Protein AF-A0A2G9U6B0-F1 (afdb_monomer_lite)

Organism: Teladorsagia circumci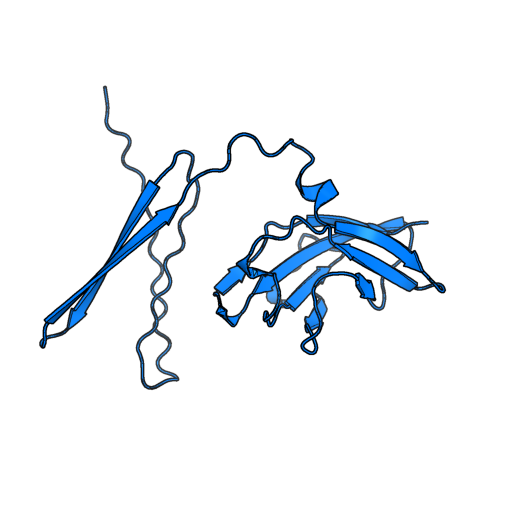ncta (NCBI:txid45464)

Sequence (156 aa):
MGKIKRKVHFRDRVDTATSHAQFSLQVANITEDTTFNCVAQNPLGHANWTINVNLLPGLEPEWKDDFVVSKTENGEVVLAFSDNLPDYLKPPSDWVIKYTDDPNQPKDEWKVIPSDSGPLTRITVPDMEPGTYYYLVVDSPDKGIQTPTLLVMTPS

Foldseek 3Di:
DDDDDDDFDADFDFDPVDPDTDGDGDDDDDPAWDKDWDWDDDPVGIDIDIDTDHDDPDDDPCVLVQQWAWDQDPNFIKIFGDPPDDPQQAPPFFKKKFKDLDPPDDSVPTDIDTCPSPHPGIDTDPDDDAQGKMWMKMDRPVVRDIDPTGIYTHHD

pLDDT: mean 80.37, std 16.46, range [33.97, 96.44]

Secondary structure (DSSP, 8-state):
-------PPP----B-SSSS-B---------S-EEEEEEEEETTEEEEEEEEEPPPS---TTTTTTTEEEEEETTEEEEEE-TT--GGGSSS---EEEEES-TTS-TTSSEEEE-TT--TTEEEETTPPTT-EEEEEEEEGGGTEEPPPEEEEPP-

Structure (mmCIF, N/CA/C/O backbone):
data_AF-A0A2G9U6B0-F1
#
_entry.id   AF-A0A2G9U6B0-F1
#
loop_
_atom_site.group_PDB
_atom_site.id
_atom_site.type_symbol
_atom_site.label_atom_id
_atom_site.label_alt_id
_atom_site.label_comp_id
_atom_site.label_asym_id
_atom_site.label_entity_id
_atom_site.label_seq_id
_atom_site.pdbx_PDB_ins_code
_atom_site.Cartn_x
_atom_site.Cartn_y
_atom_site.Cartn_z
_atom_site.occupancy
_atom_site.B_iso_or_equiv
_atom_site.auth_seq_id
_atom_site.auth_comp_id
_atom_site.auth_asym_id
_atom_site.auth_atom_id
_atom_site.pdbx_PDB_model_num
ATOM 1 N N . MET A 1 1 ? 37.237 -12.910 6.075 1.00 34.25 1 MET A N 1
ATOM 2 C CA . MET A 1 1 ? 36.000 -12.198 5.683 1.00 34.25 1 MET A CA 1
ATOM 3 C C . MET A 1 1 ? 35.370 -12.902 4.490 1.00 34.25 1 MET A C 1
ATOM 5 O O . MET A 1 1 ? 35.910 -12.827 3.394 1.00 34.25 1 MET A O 1
ATOM 9 N N . GLY A 1 2 ? 34.292 -13.658 4.708 1.00 33.97 2 GLY A N 1
ATOM 10 C CA . GLY A 1 2 ? 33.562 -14.336 3.633 1.00 33.97 2 GLY A CA 1
ATOM 11 C C . GLY A 1 2 ? 32.537 -13.392 3.007 1.00 33.97 2 GLY A C 1
ATOM 12 O O . GLY A 1 2 ? 31.745 -12.794 3.727 1.00 33.97 2 GLY A O 1
ATOM 13 N N . LYS A 1 3 ? 32.556 -13.235 1.680 1.00 35.25 3 LYS A N 1
ATOM 14 C CA . LYS A 1 3 ? 31.512 -12.497 0.956 1.00 35.25 3 LYS A CA 1
ATOM 15 C C . LYS A 1 3 ? 30.204 -13.288 1.048 1.00 35.25 3 LYS A C 1
ATOM 17 O O . LYS A 1 3 ? 30.129 -14.406 0.540 1.00 35.25 3 LYS A O 1
ATOM 22 N N . ILE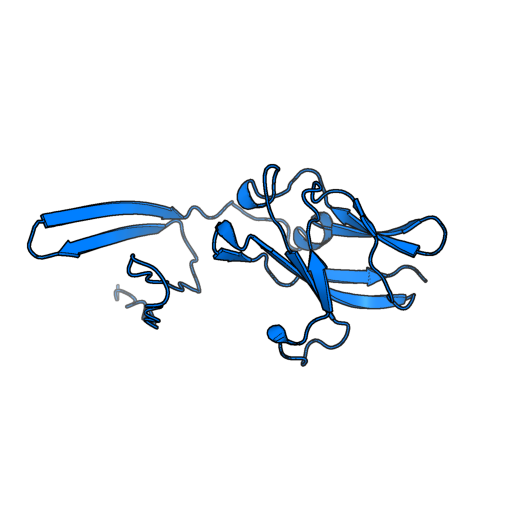 A 1 4 ? 29.188 -12.713 1.690 1.00 34.62 4 ILE A N 1
ATOM 23 C CA . ILE A 1 4 ? 27.831 -13.266 1.712 1.00 34.62 4 ILE A CA 1
ATOM 24 C C . ILE A 1 4 ? 27.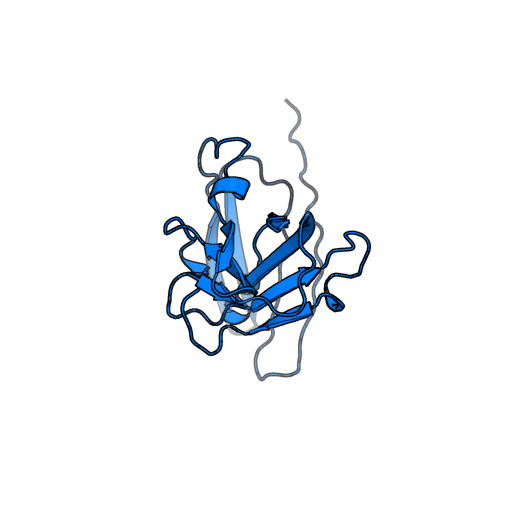282 -13.175 0.285 1.00 34.62 4 ILE A C 1
ATOM 26 O O . ILE A 1 4 ? 27.113 -12.085 -0.258 1.00 34.62 4 ILE A O 1
ATOM 30 N N . LYS A 1 5 ? 27.029 -14.321 -0.353 1.00 34.66 5 LYS A N 1
ATOM 31 C CA . LYS A 1 5 ? 26.324 -14.368 -1.639 1.00 34.66 5 LYS A CA 1
ATOM 32 C C . LYS A 1 5 ? 24.830 -14.191 -1.363 1.00 34.66 5 LYS A C 1
ATOM 34 O O . LYS A 1 5 ? 24.199 -15.094 -0.821 1.00 34.66 5 LYS A O 1
ATOM 39 N N . ARG A 1 6 ? 24.265 -13.033 -1.719 1.00 44.06 6 ARG A N 1
ATOM 40 C CA . ARG A 1 6 ? 22.812 -12.805 -1.683 1.00 44.06 6 ARG A CA 1
ATOM 41 C C . ARG A 1 6 ? 22.171 -13.525 -2.874 1.00 44.06 6 ARG A C 1
ATOM 43 O O . ARG A 1 6 ? 22.555 -13.294 -4.018 1.00 44.06 6 ARG A O 1
ATOM 50 N N . LYS A 1 7 ? 21.236 -14.439 -2.604 1.00 36.09 7 LYS A N 1
ATOM 51 C CA . LYS A 1 7 ? 20.491 -15.183 -3.628 1.00 36.09 7 LYS A CA 1
ATOM 52 C C . LYS A 1 7 ? 19.247 -14.378 -4.003 1.00 36.09 7 LYS A C 1
ATOM 54 O O . LYS A 1 7 ? 18.292 -14.336 -3.236 1.00 36.09 7 LYS A O 1
ATOM 59 N N . VAL A 1 8 ? 19.278 -13.736 -5.166 1.00 41.44 8 VAL A N 1
ATOM 60 C CA . VAL A 1 8 ? 18.100 -13.108 -5.779 1.00 41.44 8 VAL A CA 1
ATOM 61 C C . VAL A 1 8 ? 17.282 -14.216 -6.443 1.00 41.44 8 VAL A C 1
ATOM 63 O O . VAL A 1 8 ? 17.839 -15.029 -7.183 1.00 41.44 8 VAL A O 1
ATOM 66 N N . HIS A 1 9 ? 15.986 -14.301 -6.140 1.00 38.12 9 HIS A N 1
ATOM 67 C CA . HIS A 1 9 ? 15.073 -15.187 -6.861 1.00 38.12 9 HIS A CA 1
ATOM 68 C C . HIS A 1 9 ? 14.445 -14.408 -8.013 1.00 38.12 9 HIS A C 1
ATOM 70 O O . HIS A 1 9 ? 13.775 -13.405 -7.792 1.00 38.12 9 HIS A O 1
ATOM 76 N N . PHE A 1 10 ? 14.664 -14.890 -9.233 1.00 38.28 10 PHE A N 1
ATOM 77 C CA . PHE A 1 10 ? 14.067 -14.345 -10.445 1.00 38.28 10 PHE A CA 1
ATOM 78 C C . PHE A 1 10 ? 12.742 -15.066 -10.713 1.00 38.28 10 PHE A C 1
ATOM 80 O O . PHE A 1 10 ? 12.692 -16.299 -10.707 1.00 38.28 10 PHE A O 1
ATOM 87 N N . ARG A 1 11 ? 11.668 -14.307 -10.932 1.00 40.28 11 ARG A N 1
ATOM 88 C CA . ARG A 1 11 ? 10.439 -14.801 -11.560 1.00 40.28 11 ARG A CA 1
ATOM 89 C C . ARG A 1 11 ? 10.134 -13.884 -12.726 1.00 40.28 11 ARG A C 1
ATOM 91 O O . ARG A 1 11 ? 9.643 -12.781 -12.521 1.00 40.28 11 ARG A O 1
ATOM 98 N N . ASP A 1 12 ? 10.399 -14.367 -13.927 1.00 42.56 12 ASP A N 1
ATOM 99 C CA . ASP A 1 12 ? 10.036 -13.652 -15.139 1.00 42.56 12 ASP A CA 1
ATOM 100 C C . ASP A 1 12 ? 8.585 -13.993 -15.477 1.00 42.56 12 ASP A C 1
ATOM 102 O O . ASP A 1 12 ? 8.226 -15.163 -15.637 1.00 42.56 12 ASP A O 1
ATOM 106 N N . ARG A 1 13 ? 7.733 -12.973 -15.572 1.00 47.12 13 ARG A N 1
ATOM 107 C CA . ARG A 1 13 ? 6.403 -13.097 -16.166 1.00 47.12 13 ARG A CA 1
ATOM 108 C C . ARG A 1 13 ? 6.378 -12.176 -17.374 1.00 47.12 13 ARG A C 1
ATOM 110 O O . ARG A 1 13 ? 6.403 -10.964 -17.213 1.00 47.12 13 ARG A O 1
ATOM 117 N N . VAL A 1 14 ? 6.392 -12.765 -18.565 1.00 51.66 14 VAL A N 1
ATOM 118 C CA . VAL A 1 14 ? 6.234 -12.020 -19.815 1.00 51.66 14 VAL A CA 1
ATOM 119 C C . VAL A 1 14 ? 4.741 -11.886 -20.062 1.00 51.66 14 VAL A C 1
ATOM 121 O O . VAL A 1 14 ? 4.070 -12.888 -20.308 1.00 51.66 14 VAL A O 1
ATOM 124 N N . ASP A 1 15 ? 4.224 -10.666 -19.972 1.00 52.47 15 ASP A N 1
ATOM 125 C CA . ASP A 1 15 ? 2.875 -10.368 -20.437 1.00 52.47 15 ASP A CA 1
ATOM 126 C C . ASP A 1 15 ? 2.947 -9.941 -21.908 1.00 52.47 15 ASP A C 1
ATOM 128 O O . ASP A 1 15 ? 3.523 -8.907 -22.245 1.00 52.47 15 ASP A O 1
ATOM 132 N N . THR A 1 16 ? 2.433 -10.783 -22.805 1.00 52.50 16 THR A N 1
ATOM 133 C CA . THR A 1 16 ? 2.414 -10.526 -24.254 1.00 52.50 16 THR A CA 1
ATOM 134 C C . THR A 1 16 ? 1.152 -9.786 -24.704 1.00 52.50 16 THR A C 1
ATOM 136 O O . THR A 1 16 ? 0.911 -9.683 -25.906 1.00 52.50 16 THR A O 1
ATOM 139 N N . ALA A 1 17 ? 0.311 -9.308 -23.778 1.00 52.03 17 ALA A N 1
ATOM 140 C CA . ALA A 1 17 ? -0.971 -8.687 -24.113 1.00 52.03 17 ALA A CA 1
ATOM 141 C C . ALA A 1 17 ? -0.859 -7.258 -24.688 1.00 52.03 17 ALA A C 1
ATOM 143 O O . ALA A 1 17 ? -1.854 -6.717 -25.166 1.00 52.03 17 ALA A O 1
ATOM 144 N N . THR A 1 18 ? 0.331 -6.645 -24.702 1.00 51.22 18 THR A N 1
ATOM 145 C CA . THR A 1 18 ? 0.567 -5.322 -25.309 1.00 51.22 18 THR A CA 1
ATOM 146 C C . THR A 1 18 ? 1.807 -5.335 -26.208 1.00 51.22 18 THR A C 1
ATOM 148 O O . THR A 1 18 ? 2.621 -6.252 -26.155 1.00 51.22 18 THR A O 1
ATOM 151 N N . SER A 1 19 ? 1.968 -4.326 -27.072 1.00 58.97 19 SER A N 1
ATOM 152 C CA . SER A 1 19 ? 3.072 -4.204 -28.047 1.00 58.97 19 SER A CA 1
ATOM 153 C C . SER A 1 19 ? 4.481 -4.064 -27.438 1.00 58.97 19 SER A C 1
ATOM 155 O O . SER A 1 19 ? 5.440 -3.800 -28.165 1.00 58.97 19 SER A O 1
ATOM 157 N N . HIS A 1 20 ? 4.622 -4.241 -26.123 1.00 60.12 20 HIS A N 1
ATOM 158 C CA . HIS A 1 20 ? 5.861 -4.108 -25.369 1.00 60.12 20 HIS A CA 1
ATOM 159 C C . HIS A 1 20 ? 6.026 -5.303 -24.426 1.00 60.12 20 HIS A C 1
ATOM 161 O O . HIS A 1 20 ? 5.070 -5.744 -23.796 1.00 60.12 20 HIS A O 1
ATOM 167 N N . ALA A 1 21 ? 7.253 -5.814 -24.308 1.00 65.62 21 ALA A N 1
ATOM 168 C CA . ALA A 1 21 ? 7.581 -6.826 -23.311 1.00 65.62 21 ALA A CA 1
ATOM 169 C C . ALA A 1 21 ? 7.751 -6.163 -21.937 1.00 65.62 21 ALA A C 1
ATOM 171 O O . ALA A 1 21 ? 8.558 -5.242 -21.792 1.00 65.62 21 ALA A O 1
ATOM 172 N N . GLN A 1 22 ? 7.018 -6.648 -20.934 1.00 66.75 22 GLN A N 1
ATOM 173 C CA . GLN A 1 22 ? 7.168 -6.225 -19.544 1.00 66.75 22 GLN A CA 1
ATOM 174 C C . GLN A 1 22 ? 7.922 -7.288 -18.741 1.00 66.75 22 GLN A C 1
ATOM 176 O O . GLN A 1 22 ? 7.660 -8.482 -18.871 1.00 66.75 22 GLN A O 1
ATOM 181 N N . PHE A 1 23 ? 8.849 -6.834 -17.898 1.00 69.94 23 PHE A N 1
ATOM 182 C CA . PHE A 1 23 ? 9.593 -7.663 -16.955 1.00 69.94 23 PHE A CA 1
ATOM 183 C C . PHE A 1 23 ? 9.446 -7.064 -15.557 1.00 69.94 23 PHE A C 1
ATOM 185 O O . PHE A 1 23 ? 9.517 -5.845 -15.390 1.00 69.94 23 PHE A O 1
ATOM 192 N N . SER A 1 24 ? 9.261 -7.911 -14.549 1.00 65.75 24 SER A N 1
ATOM 193 C CA . SER A 1 24 ? 9.151 -7.489 -13.151 1.00 65.75 24 SER A CA 1
ATOM 194 C C . SER A 1 24 ? 10.231 -8.168 -12.319 1.00 65.75 24 SER A C 1
ATOM 196 O O . SER A 1 24 ? 10.424 -9.377 -12.413 1.00 65.75 24 SER A O 1
ATOM 198 N N . LEU A 1 25 ? 10.923 -7.391 -11.483 1.00 69.69 25 LEU A N 1
ATOM 199 C CA . LEU A 1 25 ? 11.921 -7.889 -10.539 1.00 69.69 25 LEU A CA 1
ATOM 200 C C . LEU A 1 25 ? 11.416 -7.670 -9.113 1.00 69.69 25 LEU A C 1
ATOM 202 O O . LEU A 1 25 ? 11.178 -6.536 -8.707 1.00 69.69 25 LEU A O 1
ATOM 206 N N . GLN A 1 26 ? 11.310 -8.749 -8.337 1.00 68.56 26 GLN A N 1
ATOM 207 C CA . GLN A 1 26 ? 11.035 -8.667 -6.906 1.00 68.56 26 GLN A CA 1
ATOM 208 C C . GLN A 1 26 ? 12.337 -8.844 -6.121 1.00 68.56 26 GLN A C 1
ATOM 210 O O . GLN A 1 26 ? 13.004 -9.873 -6.228 1.00 68.56 26 GLN A O 1
ATOM 215 N N . VAL A 1 27 ? 12.684 -7.852 -5.301 1.00 70.62 27 VAL A N 1
ATOM 216 C CA . VAL A 1 27 ? 13.837 -7.911 -4.393 1.00 70.62 27 VAL A CA 1
ATOM 217 C C . VAL A 1 27 ? 13.343 -7.804 -2.954 1.00 70.62 27 VAL A C 1
ATOM 219 O O . VAL A 1 27 ? 12.493 -6.976 -2.648 1.00 70.62 27 VAL A O 1
ATOM 222 N N . ALA A 1 28 ? 13.864 -8.655 -2.072 1.00 71.94 28 ALA A N 1
ATOM 223 C CA . ALA A 1 28 ? 13.506 -8.696 -0.656 1.00 71.94 28 ALA A CA 1
ATOM 224 C C . ALA A 1 28 ? 14.762 -8.643 0.227 1.00 71.94 28 ALA A C 1
ATOM 226 O O . ALA A 1 28 ? 15.865 -8.933 -0.241 1.00 71.94 28 ALA A O 1
ATOM 227 N N . ASN A 1 29 ? 14.578 -8.323 1.512 1.00 73.69 29 ASN A N 1
ATOM 228 C CA . ASN A 1 29 ? 15.633 -8.275 2.534 1.00 73.69 29 ASN A CA 1
ATOM 229 C C . ASN A 1 29 ? 16.777 -7.293 2.210 1.00 73.69 29 ASN A C 1
ATOM 231 O O . ASN A 1 29 ? 17.954 -7.618 2.377 1.00 73.69 29 ASN A O 1
ATOM 235 N N . ILE A 1 30 ? 16.434 -6.094 1.733 1.00 77.19 30 ILE A N 1
ATOM 236 C CA . ILE A 1 30 ? 17.392 -4.997 1.557 1.00 77.19 30 ILE A CA 1
ATOM 237 C C . ILE A 1 30 ? 17.642 -4.372 2.937 1.00 77.19 30 ILE A C 1
ATOM 239 O O . ILE A 1 30 ? 16.712 -3.868 3.557 1.00 77.19 30 ILE A O 1
ATOM 243 N N . THR A 1 31 ? 18.877 -4.448 3.435 1.00 78.12 31 THR A N 1
ATOM 244 C CA . THR A 1 31 ? 19.258 -3.991 4.790 1.00 78.12 31 THR A CA 1
ATOM 245 C C . THR A 1 31 ? 20.191 -2.780 4.789 1.00 78.12 31 THR A C 1
ATOM 247 O O . THR A 1 31 ? 20.589 -2.315 5.849 1.00 78.12 31 THR A O 1
ATOM 250 N N . GLU A 1 32 ? 20.606 -2.325 3.612 1.00 82.19 32 GLU A N 1
ATOM 251 C CA . GLU A 1 32 ? 21.546 -1.223 3.396 1.00 82.19 32 GLU A CA 1
ATOM 252 C C . GLU A 1 32 ? 21.236 -0.557 2.050 1.00 82.19 32 GLU A C 1
ATOM 254 O O . GLU A 1 32 ? 20.660 -1.212 1.170 1.00 82.19 32 GLU A O 1
ATOM 259 N N . ASP A 1 33 ? 21.594 0.723 1.908 1.00 84.06 33 ASP A N 1
ATOM 260 C CA . ASP A 1 33 ? 21.432 1.462 0.655 1.00 84.06 33 ASP A CA 1
ATOM 261 C C . ASP A 1 33 ? 22.027 0.656 -0.497 1.00 84.06 33 ASP A C 1
ATOM 263 O O . ASP A 1 33 ? 23.122 0.088 -0.404 1.00 84.06 33 ASP A O 1
ATOM 267 N N . THR A 1 34 ? 21.287 0.558 -1.593 1.00 86.62 34 THR A N 1
ATOM 268 C CA . THR A 1 34 ? 21.665 -0.315 -2.692 1.00 86.62 34 THR A CA 1
ATOM 269 C C . THR A 1 34 ? 21.278 0.271 -4.037 1.00 86.62 34 THR A C 1
ATOM 271 O O . THR A 1 34 ? 20.336 1.050 -4.169 1.00 86.62 34 THR A O 1
ATOM 274 N N . THR A 1 35 ? 22.012 -0.136 -5.062 1.00 85.75 35 THR A N 1
ATOM 275 C CA . THR A 1 35 ? 21.808 0.311 -6.433 1.00 85.75 35 THR A CA 1
ATOM 276 C C . THR A 1 35 ? 21.612 -0.904 -7.323 1.00 85.75 35 THR A C 1
ATOM 278 O O . THR A 1 35 ? 22.423 -1.832 -7.316 1.00 85.75 35 THR A O 1
ATOM 281 N N . PHE A 1 36 ? 20.554 -0.877 -8.126 1.00 86.62 36 PHE A N 1
ATOM 282 C CA . PHE A 1 36 ? 20.303 -1.851 -9.179 1.00 86.62 36 PHE A CA 1
ATOM 283 C C . PHE A 1 36 ? 20.574 -1.213 -10.537 1.00 86.62 36 PHE A C 1
ATOM 285 O O . PHE A 1 36 ? 20.242 -0.053 -10.764 1.00 86.62 36 PHE A O 1
ATOM 292 N N . ASN A 1 37 ? 21.156 -1.978 -11.455 1.00 85.69 37 ASN A N 1
ATOM 293 C CA . ASN A 1 37 ? 21.280 -1.577 -12.851 1.00 85.69 37 ASN A CA 1
ATOM 294 C C . ASN A 1 37 ? 20.374 -2.475 -13.693 1.00 85.69 37 ASN A C 1
ATOM 296 O O . ASN A 1 37 ? 20.587 -3.686 -13.760 1.00 85.69 37 ASN A O 1
ATOM 300 N N . CYS A 1 38 ? 19.352 -1.883 -14.299 1.00 84.75 38 CYS A N 1
ATOM 301 C CA . CYS A 1 38 ? 18.469 -2.549 -15.239 1.00 84.75 38 CYS A CA 1
ATOM 302 C C . CYS A 1 38 ? 19.074 -2.437 -16.639 1.00 84.75 38 CYS A C 1
ATOM 304 O O . CYS A 1 38 ? 19.321 -1.332 -17.118 1.00 84.75 38 CYS A O 1
ATOM 306 N N . VAL A 1 39 ? 19.322 -3.574 -17.284 1.00 87.75 39 VAL A N 1
ATOM 307 C CA . VAL A 1 39 ? 19.907 -3.635 -18.627 1.00 87.75 39 VAL A CA 1
ATOM 308 C C . VAL A 1 39 ? 18.891 -4.270 -19.564 1.00 87.75 39 VAL A C 1
ATOM 310 O O . VAL A 1 39 ? 18.533 -5.434 -19.395 1.00 87.75 39 VAL A O 1
ATOM 313 N N . ALA A 1 40 ? 18.446 -3.512 -20.561 1.00 84.38 40 ALA A N 1
ATOM 314 C CA . ALA A 1 40 ? 17.606 -4.001 -21.646 1.00 84.38 40 ALA A CA 1
ATOM 315 C C . ALA A 1 40 ? 18.456 -4.137 -22.911 1.00 84.38 40 ALA A C 1
ATOM 317 O O . ALA A 1 40 ? 19.154 -3.200 -23.291 1.00 84.38 40 ALA A O 1
ATOM 318 N N . GLN A 1 41 ? 18.401 -5.289 -23.578 1.00 86.44 41 GLN A N 1
ATOM 319 C CA . GLN A 1 41 ? 19.191 -5.550 -24.780 1.00 86.44 41 GLN A CA 1
ATOM 320 C C . GLN A 1 41 ? 18.341 -6.211 -25.865 1.00 86.44 41 GLN A C 1
ATOM 322 O O . GLN A 1 41 ? 17.598 -7.154 -25.602 1.00 86.44 41 GLN A O 1
ATOM 327 N N . ASN A 1 42 ? 18.485 -5.731 -27.098 1.00 85.19 42 ASN A N 1
ATOM 328 C CA . ASN A 1 42 ? 17.942 -6.351 -28.304 1.00 85.19 42 ASN A CA 1
ATOM 329 C C . ASN A 1 42 ? 19.023 -6.351 -29.413 1.00 85.19 42 ASN A C 1
ATOM 331 O O . ASN A 1 42 ? 20.115 -5.815 -29.206 1.00 85.19 42 ASN A O 1
ATOM 335 N N . PRO A 1 43 ? 18.775 -6.940 -30.597 1.00 93.69 43 PRO A N 1
ATOM 336 C CA . PRO A 1 43 ? 19.772 -6.961 -31.673 1.00 93.69 43 PRO A CA 1
ATOM 337 C C . PRO A 1 43 ? 20.210 -5.581 -32.192 1.00 93.69 43 PRO A C 1
ATOM 339 O O . PRO A 1 43 ? 21.255 -5.482 -32.827 1.00 93.69 43 PRO A O 1
ATOM 342 N N . LEU A 1 44 ? 19.425 -4.526 -31.946 1.00 92.88 44 LEU A N 1
ATOM 343 C CA . LEU A 1 44 ? 19.723 -3.157 -32.376 1.00 92.88 44 LEU A CA 1
ATOM 344 C C . LEU A 1 44 ? 20.546 -2.375 -31.341 1.00 92.88 44 LEU A C 1
ATOM 346 O O . LEU A 1 44 ? 21.111 -1.339 -31.684 1.00 92.88 44 LEU A O 1
ATOM 350 N N . GLY A 1 45 ? 20.635 -2.843 -30.091 1.00 90.06 45 GLY A N 1
ATOM 351 C CA . GLY A 1 45 ? 21.422 -2.170 -29.063 1.00 90.06 45 GLY A CA 1
ATOM 352 C C . GLY A 1 45 ? 21.089 -2.569 -27.629 1.00 90.06 45 GLY A C 1
ATOM 353 O O . GLY A 1 45 ? 20.397 -3.551 -27.362 1.00 90.06 45 GLY A O 1
ATOM 354 N N . HIS A 1 46 ? 21.612 -1.778 -26.693 1.00 92.56 46 HIS A N 1
ATOM 355 C CA . HIS A 1 46 ? 21.365 -1.919 -25.262 1.00 92.56 46 HIS A CA 1
ATOM 356 C C . HIS A 1 46 ? 20.994 -0.570 -24.638 1.00 92.56 46 HIS A C 1
ATOM 358 O O . HIS A 1 46 ? 21.435 0.482 -25.101 1.00 92.56 46 HIS A O 1
ATOM 364 N N . ALA A 1 47 ? 20.200 -0.617 -23.575 1.00 87.00 47 ALA A N 1
ATOM 365 C CA . ALA A 1 47 ? 19.834 0.512 -22.737 1.00 87.00 47 ALA A CA 1
ATOM 366 C C . ALA A 1 47 ? 20.062 0.136 -21.269 1.00 87.00 47 ALA A C 1
ATOM 368 O O . ALA A 1 47 ? 19.727 -0.974 -20.855 1.00 87.00 47 ALA A O 1
ATOM 369 N N . ASN A 1 48 ? 20.615 1.067 -20.492 1.00 89.75 48 ASN A N 1
ATOM 370 C CA . ASN A 1 48 ? 20.898 0.882 -19.070 1.00 89.75 48 ASN A CA 1
ATOM 371 C C . ASN A 1 48 ? 20.124 1.913 -18.249 1.00 89.75 48 ASN A C 1
ATOM 373 O O . ASN A 1 48 ? 20.101 3.093 -18.607 1.00 89.75 48 ASN A O 1
ATOM 377 N N . TRP A 1 49 ? 19.544 1.483 -17.132 1.00 84.94 49 TRP A N 1
ATOM 378 C CA . TRP A 1 49 ? 18.860 2.350 -16.181 1.00 84.94 49 TRP A CA 1
ATOM 379 C C . TRP A 1 49 ? 19.283 2.029 -14.750 1.00 84.94 49 TRP A C 1
ATOM 381 O O . TRP A 1 49 ? 19.110 0.908 -14.272 1.00 84.94 49 TRP A O 1
ATOM 391 N N . THR A 1 50 ? 19.793 3.034 -14.045 1.00 86.06 50 THR A N 1
ATOM 392 C CA . THR A 1 50 ? 20.213 2.898 -12.648 1.00 86.06 50 THR A CA 1
ATOM 393 C C . THR A 1 50 ? 19.055 3.226 -11.710 1.00 86.06 50 THR A C 1
ATOM 395 O O . THR A 1 50 ? 18.480 4.311 -11.775 1.00 86.06 50 THR A O 1
ATOM 398 N N . ILE A 1 51 ? 18.743 2.303 -10.805 1.00 82.69 51 ILE A N 1
ATOM 399 C CA . ILE A 1 51 ? 17.738 2.454 -9.751 1.00 82.69 51 ILE A CA 1
ATOM 400 C C . ILE A 1 51 ? 18.471 2.529 -8.416 1.00 82.69 51 ILE A C 1
ATOM 402 O O . ILE A 1 51 ? 19.175 1.591 -8.045 1.00 82.69 51 ILE A O 1
ATOM 406 N N . ASN A 1 52 ? 18.286 3.625 -7.686 1.00 82.06 52 ASN A N 1
ATOM 407 C CA . ASN A 1 52 ? 18.832 3.788 -6.341 1.00 82.06 52 ASN A CA 1
ATOM 408 C C . ASN A 1 52 ? 17.738 3.519 -5.310 1.00 82.06 52 ASN A C 1
ATOM 410 O O . ASN A 1 52 ? 16.658 4.103 -5.386 1.00 82.06 52 ASN A O 1
ATOM 414 N N . VAL A 1 53 ? 18.032 2.645 -4.354 1.00 82.44 53 VAL A N 1
ATOM 415 C CA . VAL A 1 53 ? 17.168 2.321 -3.221 1.00 82.44 53 VAL A CA 1
ATOM 416 C C . VAL A 1 53 ? 17.903 2.742 -1.959 1.00 82.44 53 VAL A C 1
ATOM 418 O O . VAL A 1 53 ? 18.887 2.115 -1.575 1.00 82.44 53 VAL A O 1
ATOM 421 N N . ASN A 1 54 ? 17.418 3.803 -1.324 1.00 80.50 54 ASN A N 1
ATOM 422 C CA . ASN A 1 54 ? 17.966 4.300 -0.067 1.00 80.50 54 ASN A CA 1
ATOM 423 C C . ASN A 1 54 ? 17.050 3.862 1.079 1.00 80.50 54 ASN A C 1
ATOM 425 O O . ASN A 1 54 ? 15.830 4.034 0.984 1.00 80.50 54 ASN A O 1
ATOM 429 N N . LEU A 1 55 ? 17.613 3.312 2.152 1.00 73.62 55 LEU A N 1
ATOM 430 C CA . LEU A 1 55 ? 16.879 3.116 3.392 1.00 73.62 55 LEU A CA 1
ATOM 431 C C . LEU A 1 55 ? 16.810 4.444 4.129 1.00 73.62 55 LEU A C 1
ATOM 433 O O . LEU A 1 55 ? 17.821 5.060 4.460 1.00 73.62 55 LEU A O 1
ATOM 437 N N . LEU A 1 56 ? 15.588 4.861 4.434 1.00 70.88 56 LEU A N 1
ATOM 438 C CA . LEU A 1 56 ? 15.385 5.958 5.361 1.00 70.88 56 LEU A CA 1
ATOM 439 C C . LEU A 1 56 ? 15.820 5.495 6.763 1.00 70.88 56 LEU A C 1
ATOM 441 O O . LEU A 1 56 ? 15.435 4.398 7.184 1.00 70.88 56 LEU A O 1
ATOM 445 N N . PRO A 1 57 ? 16.645 6.278 7.480 1.00 66.00 57 PRO A N 1
ATOM 446 C CA . PRO A 1 57 ? 17.077 5.918 8.820 1.00 66.00 57 PRO A CA 1
ATOM 447 C C . PRO A 1 57 ? 15.869 5.851 9.755 1.00 66.00 57 PRO A C 1
ATOM 449 O O . PRO A 1 57 ? 15.099 6.801 9.826 1.00 66.00 57 PRO A O 1
ATOM 452 N N . GLY A 1 58 ? 15.746 4.723 10.461 1.00 58.34 58 GLY A N 1
ATOM 453 C CA . GLY A 1 58 ? 14.904 4.542 11.645 1.00 58.34 58 GLY A CA 1
ATOM 454 C C . GLY A 1 58 ? 13.521 5.177 11.560 1.00 58.34 58 GLY A C 1
ATOM 455 O O . GLY A 1 58 ? 13.257 6.130 12.284 1.00 58.34 58 GLY A O 1
ATOM 456 N N . LEU A 1 59 ? 12.636 4.628 10.723 1.00 61.16 59 LEU A N 1
ATOM 457 C CA . LEU A 1 59 ? 11.207 4.818 10.965 1.00 61.16 59 LEU A CA 1
ATOM 458 C C . LEU A 1 59 ? 10.920 4.314 12.389 1.00 61.16 59 LEU A C 1
ATOM 460 O O . LEU A 1 59 ? 11.360 3.210 12.729 1.00 61.16 59 LEU A O 1
ATOM 464 N N . GLU A 1 60 ? 10.253 5.123 13.218 1.00 69.12 60 GLU A N 1
ATOM 465 C CA . GLU A 1 60 ? 9.858 4.703 14.570 1.00 69.12 60 GLU A CA 1
ATOM 466 C C . GLU A 1 60 ? 9.106 3.367 14.486 1.00 69.12 60 GLU A C 1
ATOM 468 O O . GLU A 1 60 ? 8.425 3.142 13.486 1.00 69.12 60 GLU A O 1
ATOM 473 N N . PRO A 1 61 ? 9.240 2.435 15.447 1.00 68.12 61 PRO A N 1
ATOM 474 C CA . PRO A 1 61 ? 8.583 1.125 15.365 1.00 68.12 61 PRO A CA 1
ATOM 475 C C . PRO A 1 61 ? 7.085 1.200 15.008 1.00 68.12 61 PRO A C 1
ATOM 477 O O . PRO A 1 61 ? 6.578 0.328 14.298 1.00 68.12 61 PRO A O 1
ATOM 480 N N . GLU A 1 62 ? 6.429 2.276 15.435 1.00 70.31 62 GLU A N 1
ATOM 481 C CA . GLU A 1 62 ? 5.015 2.601 15.276 1.00 70.31 62 GLU A CA 1
ATOM 482 C C . GLU A 1 62 ? 4.708 3.459 14.030 1.00 70.31 62 GLU A C 1
ATOM 484 O O . GLU A 1 62 ? 3.574 3.878 13.839 1.00 70.31 62 GLU A O 1
ATOM 489 N N . TRP A 1 63 ? 5.664 3.700 13.121 1.00 72.00 63 TRP A N 1
ATOM 490 C CA . TRP A 1 63 ? 5.466 4.576 11.947 1.00 72.00 63 TRP A CA 1
ATOM 491 C C . TRP A 1 63 ? 4.259 4.194 11.076 1.00 72.00 63 TRP A C 1
ATOM 493 O O . TRP A 1 63 ? 3.696 5.028 10.367 1.00 72.00 63 TRP A O 1
ATOM 503 N N . LYS A 1 64 ? 3.888 2.908 11.084 1.00 71.25 64 LYS A N 1
ATOM 504 C CA . LYS A 1 64 ? 2.720 2.389 10.363 1.00 71.25 64 LYS A CA 1
ATOM 505 C C . LYS A 1 64 ? 1.414 2.877 10.978 1.00 71.25 64 LYS A C 1
ATOM 507 O O . LYS A 1 64 ? 0.451 3.067 10.242 1.00 71.25 64 LYS A O 1
ATOM 512 N N . ASP A 1 65 ? 1.407 3.083 12.287 1.00 71.06 65 ASP A N 1
ATOM 513 C CA . ASP A 1 65 ? 0.250 3.529 13.056 1.00 71.06 65 ASP A CA 1
ATOM 514 C C . ASP A 1 65 ? -0.007 5.028 12.805 1.00 71.06 65 ASP A C 1
ATOM 516 O O . ASP A 1 65 ? -1.153 5.472 12.798 1.00 71.06 65 ASP A O 1
ATOM 520 N N . ASP A 1 66 ? 1.040 5.786 12.459 1.00 74.38 66 ASP A N 1
ATOM 521 C CA . ASP A 1 66 ? 0.945 7.183 12.010 1.00 74.38 66 ASP A CA 1
ATOM 522 C C . ASP A 1 66 ? 0.544 7.332 10.532 1.00 74.38 66 ASP A C 1
ATOM 524 O O . ASP A 1 66 ? 0.239 8.434 10.057 1.00 74.38 66 ASP A O 1
ATOM 528 N N . PHE A 1 67 ? 0.574 6.246 9.757 1.00 85.38 67 PHE A N 1
ATOM 529 C CA . PHE A 1 67 ? 0.272 6.300 8.329 1.00 85.38 67 PHE A CA 1
ATOM 530 C C . PHE A 1 67 ? -1.226 6.478 8.070 1.00 85.38 67 PHE A C 1
ATOM 532 O O . PHE A 1 67 ? -1.627 7.249 7.194 1.00 85.38 67 PHE A O 1
ATOM 539 N N . VAL A 1 68 ? -2.052 5.757 8.827 1.00 91.06 68 VAL A N 1
ATOM 540 C CA . VAL A 1 68 ? -3.505 5.754 8.683 1.00 91.06 68 VAL A CA 1
ATOM 541 C C . VAL A 1 68 ? -4.166 5.484 10.025 1.00 91.06 68 VAL A C 1
ATOM 543 O O . VAL A 1 68 ? -3.814 4.546 10.732 1.00 91.06 68 VAL A O 1
ATOM 546 N N . VAL A 1 69 ? -5.181 6.281 10.341 1.00 90.62 69 VAL A N 1
ATOM 547 C CA . VAL A 1 69 ? -6.027 6.080 11.519 1.00 90.62 69 VAL A CA 1
ATOM 548 C C . VAL A 1 69 ? -7.472 5.878 11.094 1.00 90.62 69 VAL A C 1
ATOM 550 O O . VAL A 1 69 ? -7.957 6.524 10.166 1.00 90.62 69 VAL A O 1
ATOM 553 N N . SER A 1 70 ? -8.180 4.996 11.786 1.00 92.06 70 SER A N 1
ATOM 554 C CA . SER A 1 70 ? -9.624 4.830 11.636 1.00 92.06 70 SER A CA 1
ATOM 555 C C . SER A 1 70 ? -10.366 5.822 12.544 1.00 92.06 70 SER A C 1
ATOM 557 O O . SER A 1 70 ? -9.934 6.136 13.658 1.00 92.06 70 SER A O 1
ATOM 559 N N . LYS A 1 71 ? -11.495 6.345 12.071 1.00 92.50 71 LYS A N 1
ATOM 560 C CA . LYS A 1 71 ? -12.388 7.238 12.821 1.00 92.50 71 LYS A CA 1
ATOM 561 C C . LYS A 1 71 ? -13.837 6.891 12.521 1.00 92.50 71 LYS A C 1
ATOM 563 O O . LYS A 1 71 ? -14.124 6.333 11.470 1.00 92.50 71 LYS A O 1
ATOM 568 N N . THR A 1 72 ? -14.737 7.276 13.420 1.00 91.06 72 THR A N 1
ATOM 569 C CA . THR A 1 72 ? -16.179 7.235 13.164 1.00 91.06 72 THR A CA 1
ATOM 570 C C . THR A 1 72 ? -16.649 8.631 12.790 1.00 91.06 72 THR A C 1
ATOM 572 O O . THR A 1 72 ? -16.533 9.562 13.590 1.00 91.06 72 THR A O 1
ATOM 575 N N . GLU A 1 73 ? -17.185 8.784 11.584 1.00 91.50 73 GLU A N 1
ATOM 576 C CA . GLU A 1 73 ? -17.719 10.046 11.070 1.00 91.50 73 GLU A CA 1
ATOM 577 C C . GLU A 1 73 ? -19.095 9.776 10.465 1.00 91.50 73 GLU A C 1
ATOM 579 O O . GLU A 1 73 ? -19.251 8.892 9.635 1.00 91.50 73 GLU A O 1
ATOM 584 N N . ASN A 1 74 ? -20.122 10.500 10.921 1.00 88.38 74 ASN A N 1
ATOM 585 C CA . ASN A 1 74 ? -21.512 10.321 10.473 1.00 88.38 74 ASN A CA 1
ATOM 586 C C . ASN A 1 74 ? -22.056 8.876 10.573 1.00 88.38 74 ASN A C 1
ATOM 588 O O . ASN A 1 74 ? -22.990 8.523 9.862 1.00 88.38 74 ASN A O 1
ATOM 592 N N . GLY A 1 75 ? -21.511 8.061 11.483 1.00 85.38 75 GLY A N 1
ATOM 593 C CA . GLY A 1 75 ? -21.906 6.660 11.664 1.00 85.38 75 GLY A CA 1
ATOM 594 C C . GLY A 1 75 ? -21.167 5.667 10.764 1.00 85.38 75 GLY A C 1
ATOM 595 O O . GLY A 1 75 ? -21.436 4.475 10.855 1.00 85.38 75 GLY A O 1
ATOM 596 N N . GLU A 1 76 ? -20.223 6.133 9.948 1.00 88.94 76 GLU A N 1
ATOM 597 C CA . GLU A 1 76 ? -19.399 5.302 9.070 1.00 88.94 76 GLU A CA 1
ATOM 598 C C . GLU A 1 76 ? -17.939 5.303 9.532 1.00 88.94 76 GLU A C 1
ATOM 600 O O . GLU A 1 76 ? -17.462 6.249 10.173 1.00 88.94 76 GLU A O 1
ATOM 605 N N . VAL A 1 77 ? -17.217 4.233 9.198 1.00 91.69 77 VAL A N 1
ATOM 606 C CA . VAL A 1 77 ? -15.775 4.159 9.430 1.00 91.69 77 VAL A CA 1
ATOM 607 C C . VAL A 1 77 ? -15.049 4.898 8.309 1.00 91.69 77 VAL A C 1
ATOM 609 O O . VAL A 1 77 ? -15.203 4.598 7.124 1.00 91.69 77 VAL A O 1
ATOM 612 N N . VAL A 1 78 ? -14.206 5.848 8.699 1.00 93.81 78 VAL A N 1
ATOM 613 C CA . VAL A 1 78 ? -13.351 6.627 7.805 1.00 93.81 78 VAL A CA 1
ATOM 614 C C . VAL A 1 78 ? -11.890 6.321 8.105 1.00 93.81 78 VAL A C 1
ATOM 616 O O . VAL A 1 78 ? -11.446 6.424 9.248 1.00 93.81 78 VAL A O 1
ATOM 619 N N . LEU A 1 79 ? -11.127 5.989 7.066 1.00 94.06 79 LEU A N 1
ATOM 620 C CA . LEU A 1 79 ? -9.669 5.934 7.109 1.00 94.06 79 LEU A CA 1
ATOM 621 C C . LEU A 1 79 ? -9.110 7.324 6.804 1.00 94.06 79 LEU A C 1
ATOM 623 O O . LEU A 1 79 ? -9.286 7.844 5.700 1.00 94.06 79 LEU A O 1
ATOM 627 N N . ALA A 1 80 ? -8.435 7.925 7.777 1.00 93.69 80 ALA A N 1
ATOM 628 C CA . ALA A 1 80 ? -7.725 9.186 7.626 1.00 93.69 80 ALA A CA 1
ATOM 629 C C . ALA A 1 80 ? -6.221 8.914 7.489 1.00 93.69 80 ALA A C 1
ATOM 631 O O . ALA A 1 80 ? -5.574 8.480 8.443 1.00 93.69 80 ALA A O 1
ATOM 632 N N . PHE A 1 81 ? -5.681 9.171 6.302 1.00 92.38 81 PHE A N 1
ATOM 633 C CA . PHE A 1 81 ? -4.260 9.047 5.989 1.00 92.38 81 PHE A CA 1
ATOM 634 C C . PHE A 1 81 ? -3.514 10.328 6.377 1.00 92.38 81 PHE A C 1
ATOM 636 O O . PHE A 1 81 ? -4.064 11.428 6.265 1.00 92.38 81 PHE A O 1
ATOM 643 N N . SER A 1 82 ? -2.273 10.198 6.850 1.00 87.88 82 SER A N 1
ATOM 644 C CA . SER A 1 82 ? -1.450 11.358 7.211 1.00 87.88 82 SER A CA 1
ATOM 645 C C . SER A 1 82 ? -0.854 12.055 5.985 1.00 87.88 82 SER A C 1
ATOM 647 O O . SER A 1 82 ? -0.705 11.459 4.924 1.00 87.88 82 SER A O 1
ATOM 649 N N . ASP A 1 83 ? -0.445 13.318 6.132 1.00 84.38 83 ASP A N 1
ATOM 650 C CA . ASP A 1 83 ? 0.194 14.084 5.046 1.00 84.38 83 ASP A CA 1
ATOM 651 C C . ASP A 1 83 ? 1.589 13.545 4.661 1.00 84.38 83 ASP A C 1
ATOM 653 O O . ASP A 1 83 ? 2.150 13.904 3.622 1.00 84.38 83 ASP A O 1
ATOM 657 N N . ASN A 1 84 ? 2.144 12.637 5.468 1.00 78.75 84 ASN A N 1
ATOM 658 C CA . ASN A 1 84 ? 3.452 12.011 5.274 1.00 78.75 84 ASN A CA 1
ATOM 659 C C . ASN A 1 84 ? 3.415 10.833 4.282 1.00 78.75 84 ASN A C 1
ATOM 661 O O . ASN A 1 84 ? 4.227 9.909 4.370 1.00 78.75 84 ASN A O 1
ATOM 665 N N . LEU A 1 85 ? 2.490 10.854 3.319 1.00 81.62 85 LEU A N 1
ATOM 666 C CA . LEU A 1 85 ? 2.416 9.829 2.285 1.00 81.62 85 LEU A CA 1
ATOM 667 C C . LEU A 1 85 ? 3.714 9.761 1.465 1.00 81.62 85 LEU A C 1
ATOM 669 O O . LEU A 1 85 ? 4.263 10.799 1.074 1.00 81.62 85 LEU A O 1
ATOM 673 N N . PRO A 1 86 ? 4.170 8.551 1.104 1.00 80.38 86 PRO A N 1
ATOM 674 C CA . PRO A 1 86 ? 5.138 8.360 0.044 1.00 80.38 86 PRO A CA 1
ATOM 675 C C . PRO A 1 86 ? 4.689 9.035 -1.252 1.00 80.38 86 PRO A C 1
ATOM 677 O O . PRO A 1 86 ? 3.515 8.982 -1.620 1.00 80.38 86 PRO A O 1
ATOM 680 N N . ASP A 1 87 ? 5.639 9.606 -1.991 1.00 83.12 87 ASP A N 1
ATOM 681 C CA . ASP A 1 87 ? 5.340 10.384 -3.200 1.00 83.12 87 ASP A CA 1
ATOM 682 C C . ASP A 1 87 ? 4.603 9.581 -4.282 1.00 83.12 87 ASP A C 1
ATOM 684 O O . ASP A 1 87 ? 3.826 10.151 -5.038 1.00 83.12 87 ASP A O 1
ATOM 688 N N . TYR A 1 88 ? 4.773 8.254 -4.328 1.00 82.50 88 TYR A N 1
ATOM 689 C CA . TYR A 1 88 ? 4.057 7.394 -5.280 1.00 82.50 88 TYR A CA 1
ATOM 690 C C . TYR A 1 88 ? 2.548 7.260 -4.996 1.00 82.50 88 TYR A C 1
ATOM 692 O O . TYR A 1 88 ? 1.818 6.763 -5.854 1.00 82.50 88 TYR A O 1
ATOM 700 N N . LEU A 1 89 ? 2.081 7.684 -3.815 1.00 86.31 89 LEU A N 1
ATOM 701 C CA . LEU A 1 89 ? 0.661 7.736 -3.444 1.00 86.31 89 LEU A CA 1
ATOM 702 C C . LEU A 1 89 ? 0.079 9.150 -3.524 1.00 86.31 89 LEU A C 1
ATOM 704 O O . LEU A 1 89 ? -1.140 9.297 -3.449 1.00 86.31 89 LEU A O 1
ATOM 708 N N . LYS A 1 90 ? 0.904 10.190 -3.695 1.00 83.75 90 LYS A N 1
ATOM 709 C CA . LYS A 1 90 ? 0.422 11.573 -3.798 1.00 83.75 90 LYS A CA 1
ATOM 710 C C . LYS A 1 90 ? -0.208 11.842 -5.173 1.00 83.75 90 LYS A C 1
ATOM 712 O O . LYS A 1 90 ? 0.259 11.283 -6.164 1.00 83.75 90 LYS A O 1
ATOM 717 N N . PRO A 1 91 ? -1.226 12.721 -5.260 1.00 80.69 91 PRO A N 1
ATOM 718 C CA . PRO A 1 91 ? -1.838 13.079 -6.532 1.00 80.69 91 PRO A CA 1
ATOM 719 C C . PRO A 1 91 ? -0.835 13.652 -7.552 1.00 80.69 91 PRO A C 1
ATOM 721 O O . PRO A 1 91 ? 0.065 14.401 -7.161 1.00 80.69 91 PRO A O 1
ATOM 724 N N . PRO A 1 92 ? -1.030 13.397 -8.859 1.00 73.25 92 PRO A N 1
ATOM 725 C CA . PRO A 1 92 ? -2.029 12.489 -9.430 1.00 73.25 92 PRO A CA 1
ATOM 726 C C . PRO A 1 92 ? -1.622 11.014 -9.232 1.00 73.25 92 PRO A C 1
ATOM 728 O O . PRO A 1 92 ? -0.543 10.608 -9.664 1.00 73.25 92 PRO A O 1
ATOM 731 N N . SER A 1 93 ? -2.481 10.216 -8.587 1.00 76.06 93 SER A N 1
ATOM 732 C CA . SER A 1 93 ? -2.258 8.786 -8.335 1.00 76.06 93 SER A CA 1
ATOM 733 C C . SER A 1 93 ? -3.576 8.005 -8.393 1.00 76.06 93 SER A C 1
ATOM 735 O O . SER A 1 93 ? -4.546 8.355 -7.722 1.00 76.06 93 SER A O 1
ATOM 737 N N . ASP A 1 94 ? -3.602 6.919 -9.166 1.00 87.56 94 ASP A N 1
ATOM 738 C CA . ASP A 1 94 ? -4.736 5.990 -9.222 1.00 87.56 94 ASP A CA 1
ATOM 739 C C . ASP A 1 94 ? -4.565 4.881 -8.184 1.00 87.56 94 ASP A C 1
ATOM 741 O O . ASP A 1 94 ? -4.304 3.728 -8.504 1.00 87.56 94 ASP A O 1
ATOM 745 N N . TRP A 1 95 ? -4.631 5.237 -6.904 1.00 92.75 95 TRP A N 1
ATOM 746 C CA . TRP A 1 95 ? -4.457 4.268 -5.826 1.00 92.75 95 TRP A CA 1
ATOM 747 C C . TRP A 1 95 ? -5.647 3.300 -5.703 1.00 92.75 95 TRP A C 1
ATOM 749 O O . TRP A 1 95 ? -6.773 3.589 -6.104 1.00 92.75 95 TRP A O 1
ATOM 759 N N . VAL A 1 96 ? -5.402 2.132 -5.111 1.00 94.50 96 VAL A N 1
ATOM 760 C CA . VAL A 1 96 ? -6.434 1.144 -4.777 1.00 94.50 96 VAL A CA 1
ATOM 761 C C . VAL A 1 96 ? -6.199 0.653 -3.356 1.00 94.50 96 VAL A C 1
ATOM 763 O O . VAL A 1 96 ? -5.110 0.177 -3.041 1.00 94.50 96 VAL A O 1
ATOM 766 N N . ILE A 1 97 ? -7.210 0.739 -2.494 1.00 94.88 97 ILE A N 1
ATOM 767 C CA . ILE A 1 97 ? -7.145 0.140 -1.156 1.00 94.88 97 ILE A CA 1
ATOM 768 C C . ILE A 1 97 ? -7.701 -1.275 -1.239 1.00 94.88 97 ILE A C 1
ATOM 770 O O . ILE A 1 97 ? -8.798 -1.484 -1.757 1.00 94.88 97 ILE A O 1
ATOM 774 N N . LYS A 1 98 ? -6.963 -2.239 -0.691 1.00 95.56 98 LYS A N 1
ATOM 775 C CA . LYS A 1 98 ? -7.472 -3.587 -0.430 1.00 95.56 98 LYS A CA 1
ATOM 776 C C . LYS A 1 98 ? -7.529 -3.821 1.063 1.00 95.56 98 LYS A C 1
ATOM 778 O O . LYS A 1 98 ? -6.570 -3.474 1.755 1.00 95.56 98 LYS A O 1
ATOM 783 N N . TYR A 1 99 ? -8.606 -4.427 1.546 1.00 95.62 99 TYR A N 1
ATOM 784 C CA . TYR A 1 99 ? -8.804 -4.656 2.972 1.00 95.62 99 TYR A CA 1
ATOM 785 C C . TYR A 1 99 ? -9.549 -5.958 3.285 1.00 95.62 99 TYR A C 1
ATOM 787 O O . TYR A 1 99 ? -10.349 -6.446 2.485 1.00 95.62 99 TYR A O 1
ATOM 795 N N . THR A 1 100 ? -9.277 -6.512 4.465 1.00 96.44 100 THR A N 1
ATOM 796 C CA . THR A 1 100 ? -9.952 -7.692 5.027 1.00 96.44 100 THR A CA 1
ATOM 797 C C . THR A 1 100 ? -9.837 -7.696 6.552 1.00 96.44 100 THR A C 1
ATOM 799 O O . THR A 1 100 ? -8.913 -7.095 7.099 1.00 96.44 100 THR A O 1
ATOM 802 N N . ASP A 1 101 ? -10.748 -8.364 7.245 1.00 96.25 101 ASP A N 1
ATOM 803 C CA . ASP A 1 101 ? -10.642 -8.716 8.667 1.00 96.25 101 ASP A CA 1
ATOM 804 C C . ASP A 1 101 ? -10.027 -10.115 8.891 1.00 96.25 101 ASP A C 1
ATOM 806 O O . ASP A 1 101 ? -9.650 -10.442 10.017 1.00 96.25 101 ASP A O 1
ATOM 810 N N . ASP A 1 102 ? -9.839 -10.920 7.835 1.00 96.06 102 ASP A N 1
ATOM 811 C CA . ASP A 1 102 ? -9.173 -12.227 7.903 1.00 96.06 102 ASP A CA 1
ATOM 812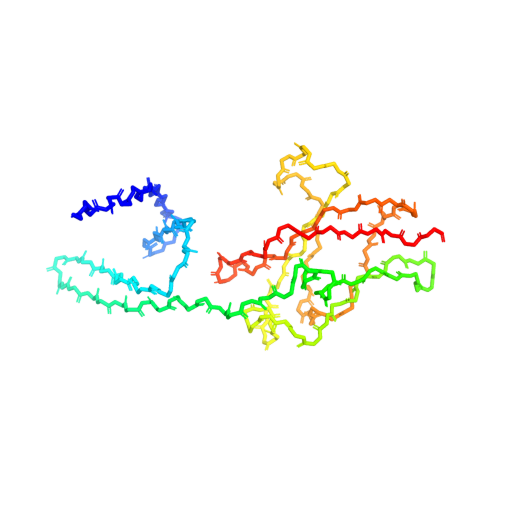 C C . ASP A 1 102 ? -7.757 -12.181 7.292 1.00 96.06 102 ASP A C 1
ATOM 814 O O . ASP A 1 102 ? -7.596 -12.194 6.068 1.00 96.06 102 ASP A O 1
ATOM 818 N N . PRO A 1 103 ? -6.685 -12.212 8.107 1.00 91.94 103 PRO A N 1
ATOM 819 C CA . PRO A 1 103 ? -5.313 -12.160 7.602 1.00 91.94 103 PRO A CA 1
ATOM 820 C C . PRO A 1 103 ? -4.901 -13.398 6.798 1.00 91.94 103 PRO A C 1
ATOM 822 O O . PRO A 1 103 ? -3.868 -13.365 6.124 1.00 91.94 103 PRO A O 1
ATOM 825 N N . ASN A 1 104 ? -5.654 -14.497 6.896 1.00 94.94 104 ASN A N 1
ATOM 826 C CA . ASN A 1 104 ? -5.372 -15.730 6.163 1.00 94.94 104 ASN A CA 1
ATOM 827 C C . ASN A 1 104 ? -6.005 -15.730 4.770 1.00 94.94 104 ASN A C 1
ATOM 829 O O . ASN A 1 104 ? -5.657 -16.581 3.946 1.00 94.94 104 ASN A O 1
ATOM 833 N N . GLN A 1 105 ? -6.907 -14.785 4.500 1.00 95.62 105 GLN A N 1
ATOM 834 C CA . GLN A 1 105 ? -7.549 -14.656 3.207 1.00 95.62 105 GLN A CA 1
ATOM 835 C C . GLN A 1 105 ? -6.516 -14.273 2.127 1.00 95.62 105 GLN A C 1
ATOM 837 O O . GLN A 1 105 ? -5.716 -13.351 2.342 1.00 95.62 105 GLN A O 1
ATOM 842 N N . PRO A 1 106 ? -6.520 -14.929 0.950 1.00 94.31 106 PRO A N 1
ATOM 843 C CA . PRO A 1 106 ? -5.687 -14.530 -0.181 1.00 94.31 106 PRO A CA 1
ATOM 844 C C . PRO A 1 106 ? -5.896 -13.055 -0.562 1.00 94.31 106 PRO A C 1
ATOM 846 O O . PRO A 1 106 ? -7.024 -12.577 -0.633 1.00 94.31 106 PRO A O 1
ATOM 849 N N . LYS A 1 107 ? -4.805 -12.318 -0.824 1.00 88.81 107 LYS A N 1
ATOM 850 C CA . LYS A 1 107 ? -4.841 -10.862 -1.097 1.00 88.81 107 LYS A CA 1
ATOM 851 C C . LYS A 1 107 ? -5.687 -10.465 -2.311 1.00 88.81 107 LYS A C 1
ATOM 853 O O . LYS A 1 107 ? -6.099 -9.314 -2.417 1.00 88.81 107 LYS A O 1
ATOM 858 N N . ASP A 1 108 ? -5.868 -11.372 -3.258 1.00 91.12 108 ASP A N 1
ATOM 859 C CA . ASP A 1 108 ? -6.707 -11.206 -4.445 1.00 91.12 108 ASP A CA 1
ATOM 860 C C . ASP A 1 108 ? -8.208 -11.331 -4.151 1.00 91.12 108 ASP A C 1
ATOM 862 O O . ASP A 1 108 ? -9.015 -10.880 -4.959 1.00 91.12 108 ASP A O 1
ATOM 866 N N . GLU A 1 109 ? -8.577 -11.859 -2.985 1.00 95.88 109 GLU A N 1
ATOM 867 C CA . GLU A 1 109 ? -9.963 -11.961 -2.514 1.00 95.88 109 GLU A CA 1
ATOM 868 C C . GLU A 1 109 ? -10.348 -10.851 -1.520 1.00 95.88 109 GLU A C 1
ATOM 870 O O . GLU A 1 109 ? -11.492 -10.791 -1.064 1.00 95.88 109 GLU A O 1
ATOM 875 N N . TRP A 1 110 ? -9.410 -9.966 -1.166 1.00 96.25 110 TRP A N 1
ATOM 876 C CA . TRP A 1 110 ? -9.677 -8.840 -0.269 1.00 96.25 110 TRP A CA 1
ATOM 877 C C . TRP A 1 110 ? -10.662 -7.859 -0.913 1.00 96.25 110 TRP A C 1
ATOM 879 O O . TRP A 1 110 ? -10.648 -7.651 -2.130 1.00 96.25 110 TRP A O 1
ATOM 889 N N . LYS A 1 111 ? -11.495 -7.210 -0.091 1.00 96.00 111 LYS A N 1
ATOM 890 C CA . LYS A 1 111 ? -12.404 -6.152 -0.556 1.00 96.00 111 LYS A CA 1
ATOM 891 C C . LYS A 1 111 ? -11.589 -4.988 -1.122 1.00 96.00 111 LYS A C 1
ATOM 893 O O . LYS A 1 111 ? -10.490 -4.711 -0.643 1.00 96.00 111 LYS A O 1
ATOM 898 N N . VAL A 1 112 ? -12.127 -4.302 -2.131 1.00 95.12 112 VAL A N 1
ATOM 899 C CA . VAL A 1 112 ? -11.401 -3.290 -2.912 1.00 95.12 112 VAL A CA 1
ATOM 900 C C . VAL A 1 112 ? -12.139 -1.955 -2.906 1.00 95.12 112 VAL A C 1
ATOM 902 O O . VAL A 1 112 ? -13.343 -1.922 -3.144 1.00 95.12 112 VAL A O 1
ATOM 905 N N . ILE A 1 113 ? -11.400 -0.863 -2.701 1.00 93.88 113 ILE A N 1
ATOM 906 C CA . ILE A 1 113 ? -11.878 0.514 -2.862 1.00 93.88 113 ILE A CA 1
ATOM 907 C C . ILE A 1 113 ? -11.006 1.206 -3.920 1.00 93.88 113 ILE A C 1
ATOM 909 O O . ILE A 1 113 ? -9.794 1.337 -3.706 1.00 93.88 113 ILE A O 1
ATOM 913 N N . PRO A 1 114 ? -11.578 1.616 -5.064 1.00 92.94 114 PRO A N 1
ATOM 914 C CA . PRO A 1 114 ? -10.859 2.388 -6.073 1.00 92.94 114 PRO A CA 1
ATOM 915 C C . PRO A 1 114 ? -10.638 3.840 -5.619 1.00 92.94 114 PRO A C 1
ATOM 917 O O . PRO A 1 114 ? -11.349 4.337 -4.748 1.00 92.94 114 PRO A O 1
ATOM 920 N N . SER A 1 115 ? -9.673 4.538 -6.229 1.00 90.88 115 SER A N 1
ATOM 921 C CA . SER A 1 115 ? -9.429 5.957 -5.934 1.00 90.88 115 SER A CA 1
ATOM 922 C C . SER A 1 115 ? -10.564 6.884 -6.353 1.00 90.88 115 SER A C 1
ATOM 924 O O . SER A 1 115 ? -10.684 7.979 -5.807 1.00 90.88 115 SER A O 1
ATOM 926 N N . ASP A 1 116 ? -11.328 6.497 -7.380 1.00 87.06 116 ASP A N 1
ATOM 927 C CA . ASP A 1 116 ? -12.260 7.361 -8.113 1.00 87.06 116 ASP A CA 1
ATOM 928 C C . ASP A 1 116 ? -11.636 8.724 -8.483 1.00 87.06 116 ASP A C 1
ATOM 930 O O . ASP A 1 116 ? -12.284 9.771 -8.450 1.00 87.06 116 ASP A O 1
ATOM 934 N N . SER A 1 117 ? -10.334 8.711 -8.807 1.00 80.62 117 SER A N 1
ATOM 935 C CA . SER A 1 117 ? -9.497 9.895 -9.073 1.00 80.62 117 SER A CA 1
ATOM 936 C C . SER A 1 117 ? -9.382 10.895 -7.904 1.00 80.62 117 SER A C 1
ATOM 938 O O . SER A 1 117 ? -8.891 12.014 -8.085 1.00 80.62 117 SER A O 1
ATOM 940 N N . GLY A 1 118 ? -9.813 10.512 -6.701 1.00 86.50 118 GLY A N 1
ATOM 941 C CA . GLY A 1 118 ? -9.696 11.292 -5.474 1.00 86.50 118 GLY A CA 1
ATOM 942 C C . GLY A 1 118 ? -8.328 11.147 -4.791 1.00 86.50 118 GLY A C 1
ATOM 943 O O . GLY A 1 118 ? -7.594 10.187 -5.031 1.00 86.50 118 GLY A O 1
ATOM 944 N N . PRO A 1 119 ? -7.944 12.093 -3.918 1.00 90.00 119 PRO A N 1
ATOM 945 C CA . PRO A 1 119 ? -6.711 11.988 -3.144 1.00 90.00 119 PRO A CA 1
ATOM 946 C C . PRO A 1 119 ? -6.832 10.940 -2.024 1.00 90.00 119 PRO A C 1
ATOM 948 O O . PRO A 1 119 ? -7.890 10.784 -1.416 1.00 90.00 119 PRO A O 1
ATOM 951 N N . LEU A 1 120 ? -5.720 10.279 -1.687 1.00 92.50 120 LEU A N 1
ATOM 952 C CA . LEU A 1 120 ? -5.635 9.350 -0.555 1.00 92.50 120 LEU A CA 1
ATOM 953 C C . LEU A 1 120 ? -5.535 10.121 0.772 1.00 92.50 120 LEU A C 1
ATOM 955 O O . LEU A 1 120 ? -4.483 10.170 1.391 1.00 92.50 120 LEU A O 1
ATOM 959 N N . THR A 1 121 ? -6.599 10.796 1.192 1.00 91.81 121 THR A N 1
ATOM 960 C CA . THR A 1 121 ? -6.589 11.600 2.431 1.00 91.81 121 THR A CA 1
ATOM 961 C C . THR A 1 121 ? -7.613 11.101 3.432 1.00 91.81 121 THR A C 1
ATOM 963 O O . THR A 1 121 ? -7.271 10.786 4.569 1.00 91.81 121 THR A O 1
ATOM 966 N N . ARG A 1 122 ? -8.880 11.013 3.023 1.00 93.00 122 ARG A N 1
ATOM 967 C CA . ARG A 1 122 ? -9.991 10.576 3.875 1.00 93.00 122 ARG A CA 1
ATOM 968 C C . ARG A 1 122 ? -10.920 9.689 3.073 1.00 93.00 122 ARG A C 1
ATOM 970 O O . ARG A 1 122 ? -11.625 10.182 2.196 1.00 93.00 122 ARG A O 1
ATOM 977 N N . ILE A 1 123 ? -10.898 8.397 3.368 1.00 93.69 123 ILE A N 1
ATOM 978 C CA . ILE A 1 123 ? -11.625 7.390 2.602 1.00 93.69 123 ILE A CA 1
ATOM 979 C C . ILE A 1 123 ? -12.696 6.774 3.491 1.00 93.69 123 ILE A C 1
ATOM 981 O O . ILE A 1 123 ? -12.388 6.239 4.554 1.00 93.69 123 ILE A O 1
ATOM 985 N N . THR A 1 124 ? -13.949 6.857 3.056 1.00 91.62 124 THR A N 1
ATOM 986 C CA . THR A 1 124 ? -15.060 6.159 3.715 1.00 91.62 124 THR A CA 1
ATOM 987 C C . THR A 1 124 ? -15.010 4.699 3.304 1.00 91.62 124 THR A C 1
ATOM 989 O O . THR A 1 124 ? -14.931 4.408 2.108 1.00 91.62 124 THR A O 1
ATOM 992 N N . VAL A 1 125 ? -15.023 3.788 4.274 1.00 86.50 125 VAL A N 1
ATOM 993 C CA . VAL A 1 125 ? -14.917 2.355 3.998 1.00 86.50 125 VAL A CA 1
ATOM 994 C C . VAL A 1 125 ? -16.243 1.668 4.306 1.00 86.50 125 VAL A C 1
ATOM 996 O O . VAL A 1 125 ? -16.685 1.702 5.456 1.00 86.50 125 VAL A O 1
ATOM 999 N N . PRO A 1 126 ? -16.888 1.038 3.308 1.00 84.19 126 PRO A N 1
ATOM 1000 C CA . PRO A 1 126 ? -18.150 0.353 3.530 1.00 84.19 126 PRO A CA 1
ATOM 1001 C C . PRO A 1 126 ? -17.957 -0.948 4.317 1.00 84.19 126 PRO A C 1
ATOM 1003 O O . PRO A 1 126 ? -16.934 -1.636 4.193 1.00 84.19 126 PRO A O 1
ATOM 1006 N N . ASP A 1 127 ? -18.998 -1.305 5.072 1.00 85.25 127 ASP A N 1
ATOM 1007 C CA . ASP A 1 127 ? -19.170 -2.610 5.720 1.00 85.25 127 ASP A CA 1
ATOM 1008 C C . ASP A 1 127 ? -18.002 -3.016 6.635 1.00 85.25 127 ASP A C 1
ATOM 1010 O O . ASP A 1 127 ? -17.519 -4.154 6.576 1.00 85.25 127 ASP A O 1
ATOM 1014 N N . MET A 1 128 ? -17.514 -2.066 7.438 1.00 89.81 128 MET A N 1
ATOM 1015 C CA . MET A 1 128 ? -16.584 -2.333 8.533 1.00 89.81 128 MET A CA 1
ATOM 1016 C C . MET A 1 128 ? -17.331 -2.461 9.859 1.00 89.81 128 MET A C 1
ATOM 1018 O O . MET A 1 128 ? -18.107 -1.582 10.231 1.00 89.81 128 MET A O 1
ATOM 1022 N N . GLU A 1 129 ? -17.049 -3.536 10.586 1.00 91.56 129 GLU A N 1
ATOM 1023 C CA . GLU A 1 129 ? -17.631 -3.802 11.898 1.00 91.56 129 GLU A CA 1
ATOM 1024 C C . GLU A 1 129 ? -16.905 -2.999 12.988 1.00 91.56 129 GLU A C 1
ATOM 1026 O O . GLU A 1 129 ? -15.675 -3.043 13.035 1.00 91.56 129 GLU A O 1
ATOM 1031 N N . PRO A 1 130 ? -17.617 -2.306 13.897 1.00 90.94 130 PRO A N 1
ATOM 1032 C CA . PRO A 1 130 ? -17.011 -1.600 15.026 1.00 90.94 130 PRO A CA 1
ATOM 1033 C C . PRO A 1 130 ? -16.142 -2.504 15.914 1.00 90.94 130 PRO A C 1
ATOM 1035 O O . PRO A 1 130 ? -16.403 -3.696 16.069 1.00 90.94 130 PRO A O 1
ATOM 1038 N N . GLY A 1 131 ? -15.104 -1.932 16.532 1.00 92.25 131 GLY A N 1
ATOM 1039 C CA . GLY A 1 131 ? -14.173 -2.661 17.408 1.00 92.25 131 GLY A CA 1
ATOM 1040 C C . GLY A 1 131 ? -13.376 -3.803 16.753 1.00 92.25 131 GLY A C 1
ATOM 1041 O O . GLY A 1 131 ? -12.784 -4.606 17.475 1.00 92.25 131 GLY A O 1
ATOM 1042 N N . THR A 1 132 ? -13.344 -3.889 15.421 1.00 94.75 132 THR A N 1
ATOM 1043 C CA . THR A 1 132 ? -12.707 -4.976 14.668 1.00 94.75 132 THR A CA 1
ATOM 1044 C C . THR A 1 132 ? -11.372 -4.539 14.066 1.00 94.75 132 THR A C 1
ATOM 1046 O O . THR A 1 132 ? -11.174 -3.383 13.686 1.00 94.75 132 THR A O 1
ATOM 1049 N N . TYR A 1 133 ? -10.427 -5.475 13.995 1.00 94.75 133 TYR A N 1
ATOM 1050 C CA . TYR A 1 133 ? -9.152 -5.266 13.320 1.00 94.75 133 TYR A CA 1
ATOM 1051 C C . TYR A 1 133 ? -9.273 -5.562 11.827 1.00 94.75 133 TYR A C 1
ATOM 1053 O O . TYR A 1 133 ? -9.727 -6.636 11.445 1.00 94.75 133 TYR A O 1
ATOM 1061 N N . TYR A 1 134 ? -8.789 -4.640 11.000 1.00 95.25 134 TYR A N 1
ATOM 1062 C CA . TYR A 1 134 ? -8.687 -4.804 9.557 1.00 95.25 134 TYR A CA 1
ATOM 1063 C C . TYR A 1 134 ? -7.235 -4.694 9.098 1.00 95.25 134 TYR A C 1
ATOM 1065 O O . TYR A 1 134 ? -6.479 -3.815 9.519 1.00 95.25 134 TYR A O 1
ATOM 1073 N N . TYR A 1 135 ? -6.865 -5.587 8.191 1.00 95.12 135 TYR A N 1
ATOM 1074 C CA . TYR A 1 135 ? -5.617 -5.582 7.449 1.00 95.12 135 TYR A CA 1
ATOM 1075 C C . TYR A 1 135 ? -5.838 -4.842 6.143 1.00 95.12 135 TYR A C 1
ATOM 1077 O O . TYR A 1 135 ? -6.789 -5.136 5.421 1.00 95.12 135 TYR A O 1
ATOM 1085 N N . LEU A 1 136 ? -4.952 -3.906 5.820 1.00 93.94 136 LEU A N 1
ATOM 1086 C CA . LEU A 1 136 ? -5.076 -3.107 4.610 1.00 93.94 136 LEU A CA 1
ATOM 1087 C C . LEU A 1 136 ? -3.746 -2.903 3.896 1.00 93.94 136 LEU A C 1
ATOM 1089 O O . LEU A 1 136 ? -2.674 -2.882 4.502 1.00 93.94 136 LEU A O 1
ATOM 1093 N N . VAL A 1 137 ? -3.826 -2.762 2.580 1.00 93.38 137 VAL A N 1
ATOM 1094 C CA . VAL A 1 137 ? -2.716 -2.368 1.711 1.00 93.38 137 VAL A CA 1
ATOM 1095 C C . VAL A 1 137 ? -3.205 -1.312 0.732 1.00 93.38 137 VAL A C 1
ATOM 1097 O O . VAL A 1 137 ? -4.362 -1.345 0.310 1.00 93.38 137 VAL A O 1
ATOM 1100 N N . VAL A 1 138 ? -2.317 -0.397 0.355 1.00 93.50 138 VAL A N 1
ATOM 1101 C CA . VAL A 1 138 ? -2.578 0.583 -0.701 1.00 93.50 138 VAL A CA 1
ATOM 1102 C C . VAL A 1 138 ? -1.689 0.261 -1.894 1.00 93.50 138 VAL A C 1
ATOM 1104 O O . VAL A 1 138 ? -0.460 0.266 -1.789 1.00 93.50 138 VAL A O 1
ATOM 1107 N N . ASP A 1 139 ? -2.323 -0.046 -3.017 1.00 91.62 139 ASP A N 1
ATOM 1108 C CA . ASP A 1 139 ? -1.692 -0.284 -4.308 1.00 91.62 139 ASP A CA 1
ATOM 1109 C C . ASP A 1 139 ? -1.620 1.016 -5.113 1.00 91.62 139 ASP A C 1
ATOM 1111 O O . ASP A 1 139 ? -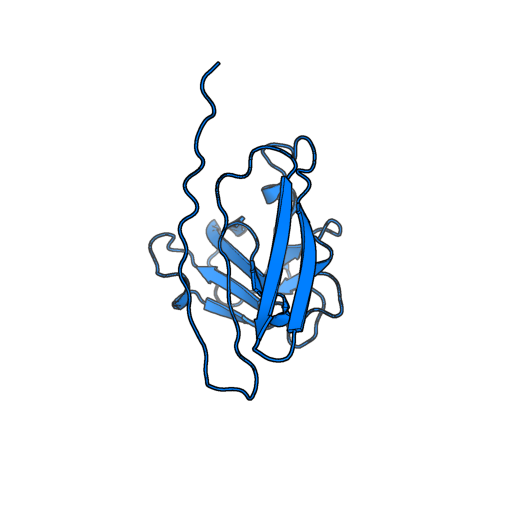2.564 1.799 -5.133 1.00 91.62 139 ASP A O 1
ATOM 1115 N N . SER A 1 140 ? -0.515 1.211 -5.828 1.00 89.00 140 SER A N 1
ATOM 1116 C CA . SER A 1 140 ? -0.376 2.150 -6.942 1.00 89.00 140 SER A CA 1
ATOM 1117 C C . SER A 1 140 ? -0.182 1.312 -8.213 1.00 89.00 140 SER A C 1
ATOM 1119 O O . SER A 1 140 ? 0.958 0.956 -8.535 1.00 89.00 140 SER A O 1
ATOM 1121 N N . PRO A 1 141 ? -1.269 0.913 -8.906 1.00 85.00 141 PRO A N 1
ATOM 1122 C CA . PRO A 1 141 ? -1.234 0.007 -10.053 1.00 85.00 141 PRO A CA 1
ATOM 1123 C C . PRO A 1 141 ? -0.299 0.500 -11.159 1.00 85.00 141 PRO A C 1
ATOM 1125 O O . PRO A 1 141 ? 0.533 -0.268 -11.637 1.00 85.00 141 PRO A O 1
ATOM 1128 N N . ASP A 1 142 ? -0.343 1.796 -11.475 1.00 80.25 142 ASP A N 1
ATOM 1129 C CA . ASP A 1 142 ? 0.508 2.417 -12.499 1.00 80.25 142 ASP A CA 1
ATOM 1130 C C . ASP A 1 142 ? 2.000 2.334 -12.182 1.00 80.25 142 ASP A C 1
ATOM 1132 O O . ASP A 1 142 ? 2.846 2.299 -13.077 1.00 80.25 142 ASP A O 1
ATOM 1136 N N . LYS A 1 143 ? 2.343 2.353 -10.891 1.00 77.19 143 LYS A N 1
ATOM 1137 C CA . LYS A 1 143 ? 3.732 2.260 -10.433 1.00 77.19 143 LYS A CA 1
ATOM 1138 C C . LYS A 1 143 ? 4.140 0.821 -10.134 1.00 77.19 143 LYS A C 1
ATOM 1140 O O . LYS A 1 143 ? 5.333 0.558 -10.014 1.00 77.19 143 LYS A O 1
ATOM 1145 N N . GLY A 1 144 ? 3.181 -0.097 -10.012 1.00 80.00 144 GLY A N 1
ATOM 1146 C CA . GLY A 1 144 ? 3.415 -1.466 -9.562 1.00 80.00 144 GLY A CA 1
ATOM 1147 C C . GLY A 1 144 ? 3.959 -1.539 -8.131 1.00 80.00 144 GLY A C 1
ATOM 1148 O O . GLY A 1 144 ? 4.726 -2.450 -7.818 1.00 80.00 144 GLY A O 1
ATOM 1149 N N . ILE A 1 145 ? 3.618 -0.565 -7.278 1.00 83.25 145 ILE A N 1
ATOM 1150 C CA . ILE A 1 145 ? 4.105 -0.458 -5.892 1.00 83.25 145 ILE A CA 1
ATOM 1151 C C . ILE A 1 145 ? 2.932 -0.659 -4.926 1.00 83.25 145 ILE A C 1
ATOM 1153 O O . ILE A 1 145 ? 1.851 -0.130 -5.157 1.00 83.25 145 ILE A O 1
ATOM 1157 N N . GLN A 1 146 ? 3.167 -1.391 -3.833 1.00 87.19 146 GLN A N 1
ATOM 1158 C CA . GLN A 1 146 ? 2.216 -1.617 -2.740 1.00 87.19 146 GLN A CA 1
ATOM 1159 C C . GLN A 1 146 ? 2.854 -1.203 -1.407 1.00 87.19 146 GLN A C 1
ATOM 1161 O O . GLN A 1 146 ? 4.054 -1.414 -1.198 1.00 87.19 146 GLN A O 1
ATOM 1166 N N . THR A 1 147 ? 2.063 -0.657 -0.483 1.00 87.81 147 THR A N 1
ATOM 1167 C CA . THR A 1 147 ? 2.501 -0.447 0.907 1.00 87.81 147 THR A CA 1
ATOM 1168 C C . THR A 1 147 ? 2.759 -1.783 1.626 1.00 87.81 147 THR A C 1
ATOM 1170 O O . THR A 1 147 ? 2.259 -2.834 1.220 1.00 87.81 147 THR A O 1
ATOM 1173 N N . PRO A 1 148 ? 3.475 -1.798 2.764 1.00 86.50 148 PRO A N 1
ATOM 1174 C CA . PRO A 1 148 ? 3.348 -2.903 3.712 1.00 86.50 148 PRO A CA 1
ATOM 1175 C C . PRO A 1 148 ? 1.883 -3.114 4.124 1.00 86.50 148 PRO A C 1
ATOM 1177 O O . PRO A 1 148 ? 1.074 -2.191 4.024 1.00 86.50 148 PRO A O 1
ATOM 1180 N N . THR A 1 149 ? 1.551 -4.308 4.627 1.00 90.19 149 THR A N 1
ATOM 1181 C CA . THR A 1 149 ? 0.257 -4.521 5.286 1.00 90.19 149 THR A CA 1
ATOM 1182 C C . THR A 1 149 ? 0.200 -3.673 6.552 1.00 90.19 149 THR A C 1
ATOM 1184 O O . THR A 1 149 ? 1.070 -3.784 7.423 1.00 90.19 149 THR A O 1
ATOM 1187 N N . LEU A 1 150 ? -0.814 -2.824 6.613 1.00 90.75 150 LEU A N 1
ATOM 1188 C CA . LEU A 1 150 ? -1.150 -1.959 7.730 1.00 90.75 150 LEU A CA 1
ATOM 1189 C C . LEU A 1 150 ? -2.278 -2.623 8.522 1.00 90.75 150 LEU A C 1
ATOM 1191 O O . LEU A 1 150 ? -3.094 -3.348 7.950 1.00 90.75 150 LEU A O 1
ATOM 1195 N N . LEU A 1 151 ? -2.295 -2.401 9.831 1.00 91.81 151 LEU A N 1
ATOM 1196 C CA . LEU A 1 151 ? -3.305 -2.935 10.736 1.00 91.81 151 LEU A CA 1
ATOM 1197 C C . LEU A 1 151 ? -4.040 -1.755 11.361 1.00 91.81 151 LEU A C 1
ATOM 1199 O O . LEU A 1 151 ? -3.404 -0.897 11.962 1.00 91.81 151 LEU A O 1
ATOM 1203 N N . VAL A 1 152 ? -5.361 -1.718 11.230 1.00 91.56 152 VAL A N 1
ATOM 1204 C CA . VAL A 1 152 ? -6.197 -0.681 11.847 1.00 91.56 152 VAL A CA 1
ATOM 1205 C C . VAL A 1 152 ? -7.273 -1.328 12.697 1.00 91.56 152 VAL A C 1
ATOM 1207 O O . VAL A 1 152 ? -7.832 -2.353 12.319 1.00 91.56 152 VAL A O 1
ATOM 1210 N N . MET A 1 153 ? -7.577 -0.729 13.842 1.00 92.62 153 MET A N 1
ATOM 1211 C CA . MET A 1 153 ? -8.710 -1.121 14.677 1.00 92.62 153 MET A CA 1
ATOM 1212 C C . MET A 1 153 ? -9.822 -0.104 14.477 1.00 92.62 153 MET A C 1
ATOM 1214 O O . MET A 1 153 ? -9.591 1.081 14.688 1.00 92.62 153 MET A O 1
ATOM 1218 N N . THR A 1 154 ? -11.015 -0.511 14.070 1.00 92.56 154 THR A N 1
ATOM 1219 C CA . THR A 1 154 ? -12.159 0.410 13.973 1.00 92.56 154 THR A CA 1
ATOM 1220 C C . THR A 1 154 ? -12.618 0.848 15.370 1.00 92.56 154 THR A C 1
ATOM 1222 O O . THR A 1 154 ? -12.587 0.017 16.285 1.00 92.56 154 THR A O 1
ATOM 1225 N N . PRO A 1 155 ? -13.103 2.088 15.561 1.00 90.12 155 PRO A N 1
ATOM 1226 C CA . PRO A 1 155 ? -13.665 2.511 16.845 1.00 90.12 155 PRO A CA 1
ATOM 1227 C C . PRO A 1 155 ? -14.846 1.628 17.283 1.00 90.12 155 PRO A C 1
ATOM 1229 O O . PRO A 1 155 ? -15.517 1.0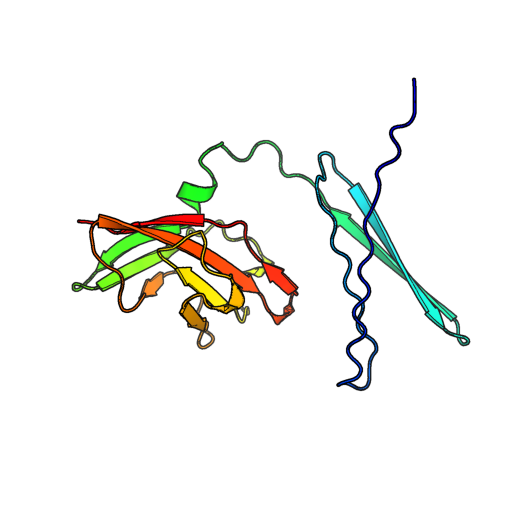29 16.442 1.00 90.12 155 PRO A O 1
ATOM 1232 N N . SER A 1 156 ? -15.067 1.520 18.597 1.00 85.38 156 SER A N 1
ATOM 1233 C CA . SER A 1 156 ? -16.218 0.819 19.201 1.00 85.38 156 SER A CA 1
ATOM 1234 C C . SER A 1 156 ? -17.420 1.734 19.396 1.00 85.38 156 SER A C 1
ATOM 1236 O O . SER A 1 156 ? -17.206 2.955 19.572 1.00 85.38 156 SER A O 1
#

Radius of gyration: 19.18 Å; chains: 1; bounding box: 58×30×52 Å